Protein AF-A0A6C0JJM7-F1 (afdb_monomer_lite)

Secondary structure (DSSP, 8-state):
------PPP-----S----HHHHHHHHHHS-TTT-GGGGGSPPSS-HHHHHHHHHTS-HHHHHHHHHHHHTSHHHHHHHHHHHH-HHHHHHHHT--HHHHHTSTTHHHHHHTTTT-

pLDDT: mean 74.39, std 15.93, range [34.59, 92.75]

Organism: NCBI:txid1070528

Sequence (116 aa):
MSIVTNSLPSRGLPSRGLPSRALSLISEYSKPLTHPEWRYSKPIISTFHLYLSVWRRDKTLQQIILINIFSTDWFQMYLYVKHNGLEKYCQVFDKDYYDTYEIDGVYDAMIRYEDY

Foldseek 3Di:
DDDPDPDPPCPDDPPPDDPPVVVVVCVVVVCPDPDPCPVVPDPPDDLQRVQVVPVPDDPVSNVVSCVVCVPPPVNVLLVCCLAPNLVVVCVVVVHDSVVVVPDPCSVVSNVNSVVD

Structure (mmCIF, N/CA/C/O backbone):
data_AF-A0A6C0JJM7-F1
#
_entry.id   AF-A0A6C0JJM7-F1
#
loop_
_atom_site.group_PDB
_atom_site.id
_atom_site.type_symbol
_atom_site.label_atom_id
_atom_site.label_alt_id
_atom_site.label_comp_id
_atom_site.label_asym_id
_atom_site.label_entity_id
_atom_site.label_seq_id
_atom_site.pdbx_PDB_ins_code
_atom_site.Cartn_x
_atom_site.Cartn_y
_atom_site.Cartn_z
_atom_site.occupancy
_atom_site.B_iso_or_equiv
_atom_site.auth_seq_id
_atom_site.auth_comp_id
_atom_site.auth_asym_id
_atom_site.auth_atom_id
_atom_site.pdbx_PDB_model_num
ATOM 1 N N . MET A 1 1 ? -10.681 -27.430 40.231 1.00 37.91 1 MET A N 1
ATOM 2 C CA . MET A 1 1 ? -10.018 -26.650 39.165 1.00 37.91 1 MET A CA 1
ATOM 3 C C . MET A 1 1 ? -11.094 -25.855 38.451 1.00 37.91 1 MET A C 1
ATOM 5 O O . MET A 1 1 ? -11.957 -26.455 37.827 1.00 37.91 1 MET A O 1
ATOM 9 N N . SER A 1 2 ? -11.122 -24.542 38.659 1.00 34.59 2 SER A N 1
ATOM 10 C CA . SER A 1 2 ? -12.222 -23.663 38.249 1.00 34.59 2 SER A CA 1
ATOM 11 C C . SER A 1 2 ? -11.901 -23.043 36.891 1.00 34.59 2 SER A C 1
ATOM 13 O O . SER A 1 2 ? -10.884 -22.367 36.756 1.00 34.59 2 SER A O 1
ATOM 15 N N . ILE A 1 3 ? -12.742 -23.283 35.885 1.00 42.56 3 ILE A N 1
ATOM 16 C CA . ILE A 1 3 ? -12.617 -22.657 34.565 1.00 42.56 3 ILE A CA 1
ATOM 17 C C . ILE A 1 3 ? -13.081 -21.205 34.702 1.00 42.56 3 ILE A C 1
ATOM 19 O O . ILE A 1 3 ? -14.251 -20.946 34.974 1.00 42.56 3 ILE A O 1
ATOM 23 N N . VAL A 1 4 ? -12.158 -20.257 34.539 1.00 43.09 4 VAL A N 1
ATOM 24 C CA . VAL A 1 4 ? -12.484 -18.830 34.460 1.00 43.09 4 VAL A CA 1
ATOM 25 C C . VAL A 1 4 ? -13.110 -18.577 33.092 1.00 43.09 4 VAL A C 1
ATOM 27 O O . VAL A 1 4 ? -12.423 -18.506 32.075 1.00 43.09 4 VAL A O 1
ATOM 30 N N . THR A 1 5 ? -14.435 -18.472 33.052 1.00 47.59 5 THR A N 1
ATOM 31 C CA . THR A 1 5 ? -15.153 -17.956 31.889 1.00 47.59 5 THR A CA 1
ATOM 32 C C . THR A 1 5 ? -14.929 -16.448 31.827 1.00 47.59 5 THR A C 1
ATOM 34 O O . THR A 1 5 ? -15.533 -15.698 32.593 1.00 47.59 5 THR A O 1
ATOM 37 N N . ASN A 1 6 ? -14.063 -15.990 30.922 1.00 44.94 6 ASN A N 1
ATOM 38 C CA . ASN A 1 6 ? -13.950 -14.576 30.560 1.00 44.94 6 ASN A CA 1
ATOM 39 C C . ASN A 1 6 ? -15.211 -14.137 29.794 1.00 44.94 6 ASN A C 1
ATOM 41 O O . ASN A 1 6 ? -15.187 -13.939 28.582 1.00 44.94 6 ASN A O 1
ATOM 45 N N . SER A 1 7 ? -16.340 -14.010 30.490 1.00 50.28 7 SER A N 1
ATOM 46 C CA . SER A 1 7 ? -17.487 -13.265 29.981 1.00 50.28 7 SER A CA 1
ATOM 47 C C . SER A 1 7 ? -17.187 -11.777 30.141 1.00 50.28 7 SER A C 1
ATOM 49 O O . SER A 1 7 ? -17.026 -11.292 31.263 1.00 50.28 7 SER A O 1
ATOM 51 N N . LEU A 1 8 ? -17.095 -11.063 29.019 1.00 47.91 8 LEU A N 1
ATOM 52 C CA . LEU A 1 8 ? -16.972 -9.606 28.991 1.00 47.91 8 LEU A CA 1
ATOM 53 C C . LEU A 1 8 ? -18.078 -8.977 29.861 1.00 47.91 8 LEU A C 1
ATOM 55 O O . LEU A 1 8 ? -19.248 -9.323 29.683 1.00 47.91 8 LEU A O 1
ATOM 59 N N . PRO A 1 9 ? -17.750 -8.065 30.795 1.00 42.44 9 PRO A N 1
ATOM 60 C CA . PRO A 1 9 ? -18.764 -7.408 31.604 1.00 42.44 9 PRO A CA 1
ATOM 61 C C . PRO A 1 9 ? -19.668 -6.566 30.697 1.00 42.44 9 PRO A C 1
ATOM 63 O O . PRO A 1 9 ? -19.209 -5.635 30.035 1.00 42.44 9 PRO A O 1
ATOM 66 N N . SER A 1 10 ? -20.965 -6.883 30.696 1.00 48.62 10 SER A N 1
ATOM 67 C CA . SER A 1 10 ? -22.037 -6.176 29.988 1.00 48.62 10 SER A CA 1
ATOM 68 C C . SER A 1 10 ? -22.350 -4.822 30.637 1.00 48.62 10 SER A C 1
ATOM 70 O O . SER A 1 10 ? -23.481 -4.520 31.020 1.00 48.62 10 SER A O 1
ATOM 72 N N . ARG A 1 11 ? -21.340 -3.962 30.783 1.00 45.25 11 ARG A N 1
ATOM 73 C CA . ARG A 1 11 ? -21.582 -2.558 31.118 1.00 45.25 11 ARG A CA 1
ATOM 74 C C . ARG A 1 11 ? -22.125 -1.874 29.870 1.00 45.25 11 ARG A C 1
ATOM 76 O O . ARG A 1 11 ? -21.407 -1.673 28.896 1.00 45.25 11 ARG A O 1
ATOM 83 N N . GLY A 1 12 ? -23.430 -1.616 29.919 1.00 46.47 12 GLY A N 1
ATOM 84 C CA . GLY A 1 12 ? -24.245 -1.075 28.843 1.00 46.47 12 GLY A CA 1
ATOM 85 C C . GLY A 1 12 ? -23.594 0.099 28.125 1.00 46.47 12 GLY A C 1
ATOM 86 O O . GLY A 1 12 ? -23.187 1.086 28.737 1.00 46.47 12 GLY A O 1
ATOM 87 N N . LEU A 1 13 ? -23.537 -0.023 26.800 1.00 47.84 13 LEU A N 1
ATOM 88 C CA . LEU A 1 13 ? -23.278 1.097 25.911 1.00 47.84 13 LEU A CA 1
ATOM 89 C C . LEU A 1 13 ? -24.409 2.120 26.118 1.00 47.84 13 LEU A C 1
ATOM 91 O O . LEU A 1 13 ? -25.577 1.757 25.947 1.00 47.84 13 LEU A O 1
ATOM 95 N N . PRO A 1 14 ? -24.114 3.378 26.493 1.00 47.12 14 PRO A N 1
ATOM 96 C CA . PRO A 1 14 ? -25.134 4.410 26.541 1.00 47.12 14 PRO A CA 1
ATOM 97 C C . PRO A 1 14 ? -25.719 4.570 25.137 1.00 47.12 14 PRO A C 1
ATOM 99 O O . PRO A 1 14 ? -24.992 4.648 24.146 1.00 47.12 14 PRO A O 1
ATOM 102 N N . SER A 1 15 ? -27.047 4.583 25.063 1.00 57.06 15 SER A N 1
ATOM 103 C CA . SER A 1 15 ? -27.838 4.680 23.842 1.00 57.06 15 SER A CA 1
ATOM 104 C C . SER A 1 15 ? -27.538 5.969 23.067 1.00 57.06 15 SER A C 1
ATOM 106 O O . SER A 1 15 ? -28.230 6.979 23.181 1.00 57.06 15 SER A O 1
ATOM 108 N N . ARG A 1 16 ? -26.512 5.932 22.227 1.00 55.97 16 ARG A N 1
ATOM 109 C CA . ARG A 1 16 ? -26.466 6.683 20.976 1.00 55.97 16 ARG A CA 1
ATOM 110 C C . ARG A 1 16 ? -26.358 5.625 19.902 1.00 55.97 16 ARG A C 1
ATOM 112 O O . ARG A 1 16 ? -25.273 5.108 19.658 1.00 55.97 16 ARG A O 1
ATOM 119 N N . GLY A 1 17 ? -27.520 5.216 19.388 1.00 66.31 17 GLY A N 1
ATOM 120 C CA . GLY A 1 17 ? -27.627 4.171 18.379 1.00 66.31 17 GLY A CA 1
ATOM 121 C C . GLY A 1 17 ? -26.611 4.440 17.282 1.00 66.31 17 GLY A C 1
ATOM 122 O O . GLY A 1 17 ? -26.645 5.490 16.640 1.00 66.31 17 GLY A O 1
ATOM 123 N N . LEU A 1 18 ? -25.654 3.526 17.143 1.00 68.31 18 LEU A N 1
ATOM 124 C CA . LEU A 1 18 ? -24.697 3.570 16.055 1.00 68.31 18 LEU A CA 1
ATOM 125 C C . LEU A 1 18 ? -25.490 3.666 14.744 1.00 68.31 18 LEU A C 1
ATOM 127 O O . LEU A 1 18 ? -26.533 3.011 14.629 1.00 68.31 18 LEU A O 1
ATOM 131 N N . PRO A 1 19 ? -25.033 4.463 13.763 1.00 77.19 19 PRO A N 1
ATOM 132 C CA . PRO A 1 19 ? -25.657 4.494 12.450 1.00 77.19 19 PRO A CA 1
ATOM 133 C C . PRO A 1 19 ? -25.883 3.066 11.953 1.00 77.19 19 PRO A C 1
ATOM 135 O O . PRO A 1 19 ? -25.032 2.202 12.168 1.00 77.19 19 PRO A O 1
ATOM 138 N N . SER A 1 20 ? -27.004 2.803 11.283 1.00 74.88 20 SER A N 1
ATOM 139 C CA . SER A 1 20 ? -27.355 1.461 10.789 1.00 74.88 20 SER A CA 1
ATOM 140 C C . SER A 1 20 ? -26.202 0.794 10.031 1.00 74.88 20 SER A C 1
ATOM 142 O O . SER A 1 20 ? -25.940 -0.394 10.202 1.00 74.88 20 SER A O 1
ATOM 144 N N . ARG A 1 21 ? -25.432 1.590 9.281 1.00 72.06 21 ARG A N 1
ATOM 145 C CA . ARG A 1 21 ? -24.207 1.162 8.598 1.00 72.06 21 ARG A CA 1
ATOM 146 C C . ARG A 1 21 ? -23.116 0.665 9.553 1.00 72.06 21 ARG A C 1
ATOM 148 O O . ARG A 1 21 ? -22.492 -0.350 9.276 1.00 72.06 21 ARG A O 1
ATOM 155 N N . ALA A 1 22 ? -22.897 1.343 10.676 1.00 73.56 22 ALA A N 1
ATOM 156 C CA . ALA A 1 22 ? -21.936 0.919 11.691 1.00 73.56 22 ALA A CA 1
ATOM 157 C C . ALA A 1 22 ? -22.395 -0.363 12.403 1.00 73.56 22 ALA A C 1
ATOM 159 O O . ALA A 1 22 ? -21.577 -1.250 12.623 1.00 73.56 22 ALA A O 1
ATOM 160 N N . LEU A 1 23 ? -23.694 -0.509 12.691 1.00 76.56 23 LEU A N 1
ATOM 161 C CA . LEU A 1 23 ? -24.249 -1.760 13.228 1.00 76.56 23 LEU A CA 1
ATOM 162 C C . LEU A 1 23 ? -24.107 -2.927 12.241 1.00 76.56 23 LEU A C 1
ATOM 164 O O . LEU A 1 23 ? -23.752 -4.026 12.656 1.00 76.56 23 LEU A O 1
ATOM 168 N N . SER A 1 24 ? -24.329 -2.681 10.946 1.00 72.75 24 SER A N 1
ATOM 169 C CA . SER A 1 24 ? -24.144 -3.677 9.883 1.00 72.75 24 SER A CA 1
ATOM 170 C C . SER A 1 24 ? -22.693 -4.136 9.792 1.00 72.75 24 SER A C 1
ATOM 172 O O . SER A 1 24 ? -22.438 -5.334 9.812 1.00 72.75 24 SER A O 1
ATOM 174 N N . LEU A 1 25 ? -21.744 -3.193 9.776 1.00 72.25 25 LEU A N 1
ATOM 175 C CA . LEU A 1 25 ? -20.314 -3.504 9.759 1.00 72.25 25 LEU A CA 1
ATOM 176 C C . LEU A 1 25 ? -19.898 -4.271 11.018 1.00 72.25 25 LEU A C 1
ATOM 178 O O . LEU A 1 25 ? -19.211 -5.279 10.932 1.00 72.25 25 LEU A O 1
ATOM 182 N N . ILE A 1 26 ? -20.356 -3.859 12.202 1.00 71.69 26 ILE A N 1
ATOM 183 C CA . ILE A 1 26 ? -20.068 -4.610 13.429 1.00 71.69 26 ILE A CA 1
ATOM 184 C C . ILE A 1 26 ? -20.634 -6.028 13.320 1.00 71.69 26 ILE A C 1
ATOM 186 O O . ILE A 1 26 ? -19.914 -6.980 13.583 1.00 71.69 26 ILE A O 1
ATOM 190 N N . SER A 1 27 ? -21.885 -6.198 12.895 1.00 71.81 27 SER A N 1
ATOM 191 C CA . SER A 1 27 ? -22.517 -7.511 12.694 1.00 71.81 27 SER A CA 1
ATOM 192 C C . SER A 1 27 ? -21.742 -8.408 11.718 1.00 71.81 27 SER A C 1
ATOM 194 O O . SER A 1 27 ? -21.572 -9.599 11.980 1.00 71.81 27 SER A O 1
ATOM 196 N N . GLU A 1 28 ? -21.288 -7.840 10.603 1.00 69.38 28 GLU A N 1
ATOM 197 C CA . GLU A 1 28 ? -20.575 -8.539 9.532 1.00 69.38 28 GLU A CA 1
ATOM 198 C C . GLU A 1 28 ? -19.174 -8.982 9.976 1.00 69.38 28 GLU A C 1
ATOM 200 O O . GLU A 1 28 ? -18.798 -10.134 9.775 1.00 69.38 28 GLU A O 1
ATOM 205 N N . TYR A 1 29 ? -18.439 -8.110 10.672 1.00 64.12 29 TYR A N 1
ATOM 206 C CA . TYR A 1 29 ? -17.039 -8.345 11.041 1.00 64.12 29 TYR A CA 1
ATOM 207 C C . TYR A 1 29 ? -16.843 -8.917 12.460 1.00 64.12 29 TYR A C 1
ATOM 209 O O . TYR A 1 29 ? -15.759 -9.398 12.783 1.00 64.12 29 TYR A O 1
ATOM 217 N N . SER A 1 30 ? -17.872 -8.926 13.319 1.00 68.69 30 SER A N 1
ATOM 218 C CA . SER A 1 30 ? -17.812 -9.507 14.681 1.00 68.69 30 SER A CA 1
ATOM 219 C C . SER A 1 30 ? -18.057 -11.016 14.741 1.00 68.69 30 SER A C 1
ATOM 221 O O . SER A 1 30 ? -18.109 -11.581 15.834 1.00 68.69 30 SER A O 1
ATOM 223 N N . LYS A 1 31 ? -18.194 -11.689 13.593 1.00 66.12 31 LYS A N 1
ATOM 224 C CA . LYS A 1 31 ? -18.337 -13.150 13.492 1.00 66.12 31 LYS A CA 1
ATOM 225 C C . LYS A 1 31 ? -17.095 -13.746 12.819 1.00 66.12 31 LYS A C 1
ATOM 227 O O . LYS A 1 31 ? -17.184 -14.178 11.672 1.00 66.12 31 LYS A O 1
ATOM 232 N N . PRO A 1 32 ? -15.933 -13.829 13.495 1.00 54.69 32 PRO A N 1
ATOM 233 C CA . PRO A 1 32 ? -14.653 -14.100 12.838 1.00 54.69 32 PRO A CA 1
ATOM 234 C C . PRO A 1 32 ? -14.473 -15.575 12.432 1.00 54.69 32 PRO A C 1
ATOM 236 O O . PRO A 1 32 ? -13.385 -15.977 12.041 1.00 54.69 32 PRO A O 1
ATOM 239 N N . LEU A 1 33 ? -15.501 -16.418 12.585 1.00 52.81 33 LEU A N 1
ATOM 240 C CA . LEU A 1 33 ? -15.363 -17.878 12.530 1.00 52.81 33 LEU A CA 1
ATOM 241 C C . LEU A 1 33 ? -16.496 -18.617 11.804 1.00 52.81 33 LEU A C 1
ATOM 243 O O . LEU A 1 33 ? -16.323 -19.790 11.492 1.00 52.81 33 LEU A O 1
ATOM 247 N N . THR A 1 34 ? -17.640 -17.983 11.523 1.00 56.41 34 THR A N 1
ATOM 248 C CA . THR A 1 34 ? -18.814 -18.680 10.951 1.00 56.41 34 THR A CA 1
ATOM 249 C C . THR A 1 34 ? -19.144 -18.298 9.516 1.00 56.41 34 THR A C 1
ATOM 251 O O . THR A 1 34 ? -20.009 -18.928 8.915 1.00 56.41 34 THR A O 1
ATOM 254 N N . HIS A 1 35 ? -18.455 -17.313 8.941 1.00 58.12 35 HIS A N 1
ATOM 255 C CA . HIS A 1 35 ? -18.641 -16.944 7.544 1.00 58.12 35 HIS A CA 1
ATOM 256 C C . HIS A 1 35 ? -17.398 -17.369 6.761 1.00 58.12 35 HIS A C 1
ATOM 258 O O . HIS A 1 35 ? -16.419 -16.648 6.845 1.00 58.12 35 HIS A O 1
ATOM 264 N N . PRO A 1 36 ? -17.371 -18.510 6.045 1.00 61.25 36 PRO A N 1
ATOM 265 C CA . PRO A 1 36 ? -16.166 -19.015 5.365 1.00 61.25 36 PRO A CA 1
ATOM 266 C C . PRO A 1 36 ? -15.494 -17.978 4.449 1.00 61.25 36 PRO A C 1
ATOM 268 O O . PRO A 1 36 ? -14.271 -17.954 4.332 1.00 61.25 36 PRO A O 1
ATOM 271 N N . GLU A 1 37 ? -16.287 -17.044 3.923 1.00 64.38 37 GLU A N 1
ATOM 272 C CA . GLU A 1 37 ? -15.845 -15.969 3.038 1.00 64.38 37 GLU A CA 1
ATOM 273 C C . GLU A 1 37 ? -15.188 -14.764 3.733 1.00 64.38 37 GLU A C 1
ATOM 275 O O . GLU A 1 37 ? -14.720 -13.851 3.061 1.00 64.38 37 GLU A O 1
ATOM 280 N N . TRP A 1 38 ? -15.117 -14.724 5.069 1.00 60.47 38 TRP A N 1
ATOM 281 C CA . TRP A 1 38 ? -14.514 -13.596 5.800 1.00 60.47 38 TRP A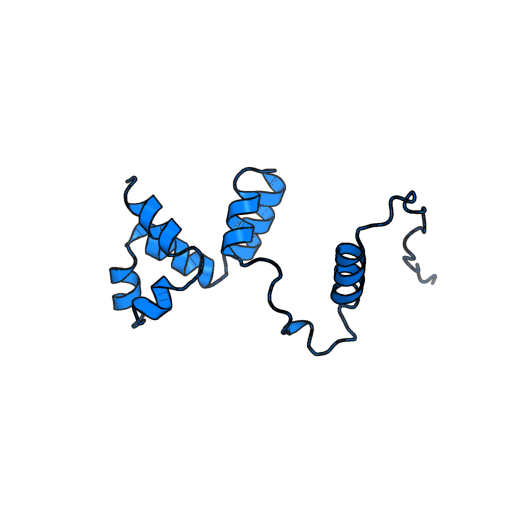 CA 1
ATOM 282 C C . TRP A 1 38 ? -13.043 -13.360 5.439 1.00 60.47 38 TRP A C 1
ATOM 284 O O . TRP A 1 38 ? -12.560 -12.235 5.484 1.00 60.47 38 TRP A O 1
ATOM 294 N N . ARG A 1 39 ? -12.330 -14.413 5.025 1.00 56.41 39 ARG A N 1
ATOM 295 C CA . ARG A 1 39 ? -10.956 -14.307 4.516 1.00 56.41 39 ARG A CA 1
ATOM 296 C C . ARG A 1 39 ? -10.876 -13.641 3.139 1.00 56.41 39 ARG A C 1
ATOM 298 O O . ARG A 1 39 ? -9.807 -13.172 2.771 1.00 56.41 39 ARG A O 1
ATOM 305 N N . TYR A 1 40 ? -11.988 -13.593 2.408 1.00 60.72 40 TYR A N 1
ATOM 306 C CA . TYR A 1 40 ? -12.125 -12.950 1.100 1.00 60.72 40 TYR A CA 1
ATOM 307 C C . TYR A 1 40 ? -12.869 -11.611 1.177 1.00 60.72 40 TYR A C 1
ATOM 309 O O . TYR A 1 40 ? -13.079 -10.971 0.144 1.00 60.72 40 TYR A O 1
ATOM 317 N N . SER A 1 41 ? -13.269 -11.153 2.374 1.00 62.16 41 SER A N 1
ATOM 318 C CA . SER A 1 41 ? -13.858 -9.822 2.517 1.00 62.16 41 SER A CA 1
ATOM 319 C C . SER A 1 41 ? -12.836 -8.790 2.051 1.00 62.16 41 SER A C 1
ATOM 321 O O . SER A 1 41 ? -11.715 -8.750 2.568 1.00 62.16 41 SER A O 1
ATOM 323 N N . LYS A 1 42 ? -13.212 -7.973 1.062 1.00 60.88 42 LYS A N 1
ATOM 324 C CA . LYS A 1 42 ? -12.352 -6.897 0.568 1.00 60.88 42 LYS A CA 1
ATOM 325 C C . LYS A 1 42 ? -11.960 -6.019 1.758 1.00 60.88 42 LYS A C 1
ATOM 327 O O . LYS A 1 42 ? -12.849 -5.645 2.528 1.00 60.88 42 LYS A O 1
ATOM 332 N N . PRO A 1 43 ? -10.671 -5.695 1.937 1.00 64.44 43 PRO A N 1
ATOM 333 C CA . PRO A 1 43 ? -10.269 -4.833 3.032 1.00 64.44 43 PRO A CA 1
ATOM 334 C C . PRO A 1 43 ? -11.052 -3.518 2.929 1.00 64.44 43 PRO A C 1
ATOM 336 O O . PRO A 1 43 ? -11.092 -2.892 1.871 1.00 64.44 43 PRO A O 1
ATOM 339 N N . ILE A 1 44 ? -11.715 -3.122 4.024 1.00 69.31 44 ILE A N 1
ATOM 340 C CA . ILE A 1 44 ? -12.554 -1.905 4.093 1.00 69.31 44 ILE A CA 1
ATOM 341 C C . ILE A 1 44 ? -11.739 -0.661 3.695 1.00 69.31 44 ILE A C 1
ATOM 343 O O . ILE A 1 44 ? -12.282 0.333 3.219 1.00 69.31 44 ILE A O 1
ATOM 347 N N . ILE A 1 45 ? -10.425 -0.734 3.902 1.00 78.00 45 ILE A N 1
ATOM 348 C CA . ILE A 1 45 ? -9.433 0.281 3.590 1.00 78.00 45 ILE A CA 1
ATOM 349 C C . ILE A 1 45 ? -8.196 -0.414 3.010 1.00 78.00 45 ILE A C 1
ATOM 351 O O . ILE A 1 45 ? -7.764 -1.433 3.547 1.00 78.00 45 ILE A O 1
ATOM 355 N N . SER A 1 46 ? -7.619 0.108 1.926 1.00 83.38 46 SER A N 1
ATOM 356 C CA . SER A 1 46 ? -6.382 -0.458 1.379 1.00 83.38 46 SER A CA 1
ATOM 357 C C . SER A 1 46 ? -5.186 -0.170 2.291 1.00 83.38 46 SER A C 1
ATOM 359 O O . SER A 1 46 ? -5.212 0.755 3.111 1.00 83.38 46 SER A O 1
ATOM 361 N N . THR A 1 47 ? -4.117 -0.959 2.155 1.00 85.00 47 THR A N 1
ATOM 362 C CA . THR A 1 47 ? -2.891 -0.820 2.962 1.00 85.00 47 THR A CA 1
ATOM 363 C C . THR A 1 47 ? -2.308 0.593 2.872 1.00 85.00 47 THR A C 1
ATOM 365 O O . THR A 1 47 ? -1.871 1.151 3.879 1.00 85.00 47 THR A O 1
ATOM 368 N N . PHE A 1 48 ? -2.393 1.216 1.693 1.00 86.56 48 PHE A N 1
ATOM 369 C CA . PHE A 1 48 ? -1.987 2.599 1.466 1.00 86.56 48 PHE A CA 1
ATOM 370 C C . PHE A 1 48 ? -2.805 3.609 2.281 1.00 86.56 48 PHE A C 1
ATOM 372 O O . PHE A 1 48 ? -2.252 4.433 3.011 1.00 86.56 48 PHE A O 1
ATOM 379 N N . HIS A 1 49 ? -4.134 3.526 2.204 1.00 84.69 49 HIS A N 1
ATOM 380 C CA . HIS A 1 49 ? -5.020 4.414 2.952 1.00 84.69 49 HIS A CA 1
ATOM 381 C C . HIS A 1 49 ? -4.870 4.222 4.469 1.00 84.69 49 HIS A C 1
ATOM 383 O O . HIS A 1 49 ? -4.920 5.198 5.225 1.00 84.69 49 HIS A O 1
ATOM 389 N N . LEU A 1 50 ? -4.616 2.989 4.924 1.00 84.69 50 LEU A N 1
ATOM 390 C CA . LEU A 1 50 ? -4.271 2.710 6.316 1.00 84.69 50 LEU A CA 1
ATOM 391 C C . LEU A 1 50 ? -2.974 3.433 6.709 1.00 84.69 50 LEU A C 1
ATOM 393 O O . LEU A 1 50 ? -2.974 4.172 7.695 1.00 84.69 50 LEU A O 1
ATOM 397 N N . TYR A 1 51 ? -1.910 3.296 5.914 1.00 84.19 51 TYR A N 1
ATOM 398 C CA . TYR A 1 51 ? -0.638 3.994 6.120 1.00 84.19 51 TYR A CA 1
ATOM 399 C C . TYR A 1 51 ? -0.819 5.522 6.205 1.00 84.19 51 TYR A C 1
ATOM 401 O O . TYR A 1 51 ? -0.366 6.145 7.172 1.00 84.19 51 TYR A O 1
ATOM 409 N N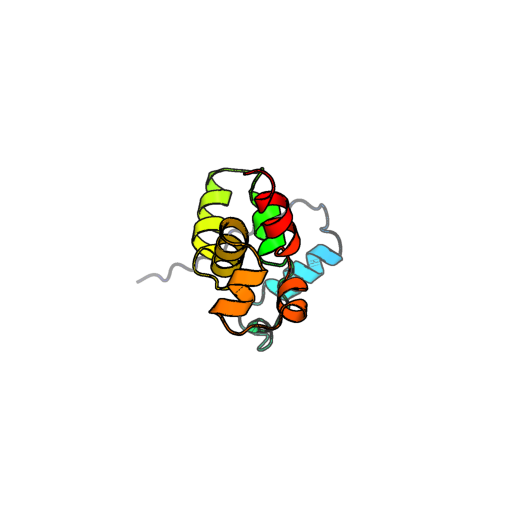 . LEU A 1 52 ? -1.553 6.127 5.265 1.00 84.62 52 LEU A N 1
ATOM 410 C CA . LEU A 1 52 ? -1.834 7.567 5.265 1.00 84.62 52 LEU A CA 1
ATOM 411 C C . LEU A 1 52 ? -2.614 8.019 6.503 1.00 84.62 52 LEU A C 1
ATOM 413 O O . LEU A 1 52 ? -2.295 9.055 7.093 1.00 84.62 52 LEU A O 1
ATOM 417 N N . SER A 1 53 ? -3.625 7.248 6.915 1.00 82.69 53 SER A N 1
ATOM 418 C CA . SER A 1 53 ? -4.489 7.605 8.047 1.00 82.69 53 SER A CA 1
ATOM 419 C C . SER A 1 53 ? -3.732 7.692 9.376 1.00 82.69 53 SER A C 1
ATOM 421 O O . SER A 1 53 ? -4.148 8.415 10.286 1.00 82.69 53 SER A O 1
ATOM 423 N N . VAL A 1 54 ? -2.604 6.989 9.474 1.00 82.06 54 VAL A N 1
ATOM 424 C CA . VAL A 1 54 ? -1.824 6.842 10.703 1.00 82.06 54 VAL A CA 1
ATOM 425 C C . VAL A 1 54 ? -0.593 7.745 10.706 1.00 82.06 54 VAL A C 1
ATOM 427 O O . VAL A 1 54 ? -0.159 8.171 11.773 1.00 82.06 54 VAL A O 1
ATOM 430 N N . TRP A 1 55 ? -0.080 8.127 9.532 1.00 73.75 55 TRP A N 1
ATOM 431 C CA . TRP A 1 55 ? 1.113 8.970 9.382 1.00 73.75 55 TRP A CA 1
ATOM 432 C C . TRP A 1 55 ? 1.063 10.295 10.167 1.00 73.75 55 TRP A C 1
ATOM 434 O O . TRP A 1 55 ? 2.099 10.815 10.569 1.00 73.75 55 TRP A O 1
ATOM 444 N N . ARG A 1 56 ? -0.135 10.852 10.398 1.00 70.62 56 ARG A N 1
ATOM 445 C CA . ARG A 1 56 ? -0.343 12.121 11.129 1.00 70.62 56 ARG A CA 1
ATOM 446 C C . ARG A 1 56 ? -0.957 11.950 12.527 1.00 70.62 56 ARG A C 1
ATOM 448 O O . ARG A 1 56 ? -1.427 12.931 13.100 1.00 70.62 56 ARG A O 1
ATOM 455 N N . ARG A 1 57 ? -1.030 10.725 13.053 1.00 72.44 57 ARG A N 1
ATOM 456 C CA . ARG A 1 57 ? -1.716 10.404 14.318 1.00 72.44 57 ARG A CA 1
ATOM 457 C C . ARG A 1 57 ? -0.741 9.866 15.372 1.00 72.44 57 ARG A C 1
ATOM 459 O O . ARG A 1 57 ? 0.466 10.034 15.261 1.00 72.44 57 ARG A O 1
ATOM 466 N N . ASP A 1 58 ? -1.304 9.289 16.430 1.00 81.75 58 ASP A N 1
ATOM 467 C CA . ASP A 1 58 ? -0.616 8.667 17.560 1.00 81.75 58 ASP A CA 1
ATOM 468 C C . ASP A 1 58 ? 0.611 7.835 17.133 1.00 81.75 58 ASP A C 1
ATOM 470 O O . ASP A 1 58 ? 0.508 6.910 16.320 1.00 81.75 58 ASP A O 1
ATOM 474 N N . LYS A 1 59 ? 1.770 8.158 17.722 1.00 82.94 59 LYS A N 1
ATOM 475 C CA . LYS A 1 59 ? 3.061 7.519 17.433 1.00 82.94 59 LYS A CA 1
ATOM 476 C C . LYS A 1 59 ? 3.055 6.024 17.748 1.00 82.94 59 LYS A C 1
ATOM 478 O O . LYS A 1 59 ? 3.703 5.254 17.042 1.00 82.94 59 LYS A O 1
ATOM 483 N N . THR A 1 60 ? 2.332 5.600 18.783 1.00 86.38 60 THR A N 1
ATOM 484 C CA . THR A 1 60 ? 2.257 4.185 19.166 1.00 86.38 60 THR A CA 1
ATOM 485 C C . THR A 1 60 ? 1.470 3.396 18.128 1.00 86.38 60 THR A C 1
ATOM 487 O O . THR A 1 60 ? 1.914 2.343 17.673 1.00 86.38 60 THR A O 1
ATOM 490 N N . LEU A 1 61 ? 0.336 3.942 17.683 1.00 81.31 61 LEU A N 1
ATOM 491 C CA . LEU A 1 61 ? -0.473 3.329 16.632 1.00 81.31 61 LEU A CA 1
ATOM 492 C C . LEU A 1 61 ? 0.291 3.273 15.302 1.00 81.31 61 LEU A C 1
ATOM 494 O O . LEU A 1 61 ? 0.235 2.267 14.595 1.00 81.31 61 LEU A O 1
ATOM 498 N N . GLN A 1 62 ? 1.055 4.323 14.999 1.00 84.69 62 GLN A N 1
ATOM 499 C CA . GLN A 1 62 ? 1.948 4.367 13.847 1.00 84.69 62 GLN A CA 1
ATOM 500 C C . GLN A 1 62 ? 2.984 3.257 13.865 1.00 84.69 62 GLN A C 1
ATOM 502 O O . GLN A 1 62 ? 3.122 2.560 12.865 1.00 84.69 62 GLN A O 1
ATOM 507 N N . GLN A 1 63 ? 3.674 3.052 14.983 1.00 85.19 63 GLN A N 1
ATOM 508 C CA . GLN A 1 63 ? 4.663 1.982 15.093 1.00 85.19 63 GLN A CA 1
ATOM 509 C C . GLN A 1 63 ? 4.037 0.604 14.892 1.00 85.19 63 GLN A C 1
ATOM 511 O O . GLN A 1 63 ? 4.556 -0.186 14.108 1.00 85.19 63 GLN A O 1
ATOM 516 N N . ILE A 1 64 ? 2.904 0.330 15.544 1.00 86.06 64 ILE A N 1
ATOM 517 C CA . ILE A 1 64 ? 2.217 -0.962 15.420 1.00 86.06 64 ILE A CA 1
ATOM 518 C C . ILE A 1 64 ? 1.829 -1.216 13.964 1.00 86.06 64 ILE A C 1
ATOM 520 O O . ILE A 1 64 ? 2.095 -2.291 13.430 1.00 86.06 64 ILE A O 1
ATOM 524 N N . ILE A 1 65 ? 1.216 -0.236 13.304 1.00 86.44 65 ILE A N 1
ATOM 525 C CA . ILE A 1 65 ? 0.758 -0.407 11.926 1.00 86.44 65 ILE A CA 1
ATOM 526 C C . ILE A 1 65 ? 1.943 -0.534 10.976 1.00 86.44 65 ILE A C 1
ATOM 528 O O . ILE A 1 65 ? 1.934 -1.440 10.150 1.00 86.44 65 ILE A O 1
ATOM 532 N N . LEU A 1 66 ? 2.984 0.289 11.135 1.00 85.44 66 LEU A N 1
ATOM 533 C CA . LEU A 1 66 ? 4.204 0.184 10.337 1.00 85.44 66 LEU A CA 1
ATOM 534 C C . LEU A 1 66 ? 4.844 -1.197 10.462 1.00 85.44 66 LEU A C 1
ATOM 536 O O . LEU A 1 66 ? 5.156 -1.784 9.437 1.00 85.44 66 LEU A O 1
ATOM 540 N N . ILE A 1 67 ? 4.976 -1.748 11.672 1.00 87.12 67 ILE A N 1
ATOM 541 C CA . ILE A 1 67 ? 5.530 -3.097 11.883 1.00 87.12 67 ILE A CA 1
ATOM 542 C C . ILE A 1 67 ? 4.705 -4.154 11.141 1.00 87.12 67 ILE A C 1
ATOM 544 O O . ILE A 1 67 ? 5.275 -5.047 10.519 1.00 87.12 67 ILE A O 1
ATOM 548 N N . ASN A 1 68 ? 3.376 -4.040 11.172 1.00 86.00 68 ASN A N 1
ATOM 549 C CA . ASN A 1 68 ? 2.493 -5.003 10.515 1.00 86.00 68 ASN A CA 1
ATOM 550 C C . ASN A 1 68 ? 2.513 -4.892 8.986 1.00 86.00 68 ASN A C 1
ATOM 552 O O . ASN A 1 68 ? 2.402 -5.909 8.309 1.00 86.00 68 ASN A O 1
ATOM 556 N N . ILE A 1 69 ? 2.647 -3.684 8.430 1.00 88.94 69 ILE A N 1
ATOM 557 C CA . ILE A 1 69 ? 2.702 -3.505 6.972 1.00 88.94 69 ILE A CA 1
ATOM 558 C C . ILE A 1 69 ? 4.120 -3.662 6.414 1.00 88.94 69 ILE A C 1
ATOM 560 O O . ILE A 1 69 ? 4.265 -3.880 5.216 1.00 88.94 69 ILE A O 1
ATOM 564 N N . PHE A 1 70 ? 5.161 -3.578 7.249 1.00 86.50 70 PHE A N 1
ATOM 565 C CA . PHE A 1 70 ? 6.559 -3.589 6.809 1.00 86.50 70 PHE A CA 1
ATOM 566 C C . PHE A 1 70 ? 6.917 -4.838 5.999 1.00 86.50 70 PHE A C 1
ATOM 568 O O . PHE A 1 70 ? 7.649 -4.750 5.017 1.00 86.50 70 PHE A O 1
ATOM 575 N N . SER A 1 71 ? 6.385 -5.997 6.387 1.00 84.38 71 SER A N 1
ATOM 576 C CA . SER A 1 71 ? 6.618 -7.276 5.709 1.00 84.38 71 SER A CA 1
ATOM 577 C C . SER A 1 71 ? 5.708 -7.520 4.503 1.00 84.38 71 SER A C 1
ATOM 579 O O . SER A 1 71 ? 5.798 -8.580 3.892 1.00 84.38 71 SER A O 1
ATOM 581 N N . THR A 1 72 ? 4.818 -6.584 4.161 1.00 88.38 72 THR A N 1
ATOM 582 C CA . THR A 1 72 ? 3.924 -6.744 3.008 1.00 88.38 72 THR A CA 1
ATOM 583 C C . THR A 1 72 ? 4.641 -6.403 1.708 1.00 88.38 72 THR A C 1
ATOM 585 O O . THR A 1 72 ? 5.380 -5.416 1.640 1.00 88.38 72 THR A O 1
ATOM 588 N N . ASP A 1 73 ? 4.356 -7.168 0.652 1.00 89.25 73 ASP A N 1
ATOM 589 C CA . ASP A 1 73 ? 4.902 -6.928 -0.691 1.00 89.25 73 ASP A CA 1
ATOM 590 C C . ASP A 1 73 ? 4.600 -5.507 -1.177 1.00 89.25 73 ASP A C 1
ATOM 592 O O . ASP A 1 73 ? 5.458 -4.840 -1.753 1.00 89.25 73 ASP A O 1
ATOM 596 N N . TRP A 1 74 ? 3.401 -5.007 -0.859 1.00 90.06 74 TRP A N 1
ATOM 597 C CA . TRP A 1 74 ? 2.993 -3.644 -1.177 1.00 90.06 74 TRP A CA 1
ATOM 598 C C . TRP A 1 74 ? 3.932 -2.598 -0.561 1.00 90.06 74 TRP A C 1
ATOM 600 O O . TRP A 1 74 ? 4.349 -1.673 -1.253 1.00 90.06 74 TRP A O 1
ATOM 610 N N . PHE A 1 75 ? 4.300 -2.733 0.719 1.00 89.75 75 PHE A N 1
ATOM 611 C CA . PHE A 1 75 ? 5.159 -1.746 1.381 1.00 89.75 75 PHE A CA 1
ATOM 612 C C . PHE A 1 75 ? 6.601 -1.799 0.864 1.00 89.75 75 PHE A C 1
ATOM 614 O O . PHE A 1 75 ? 7.234 -0.756 0.697 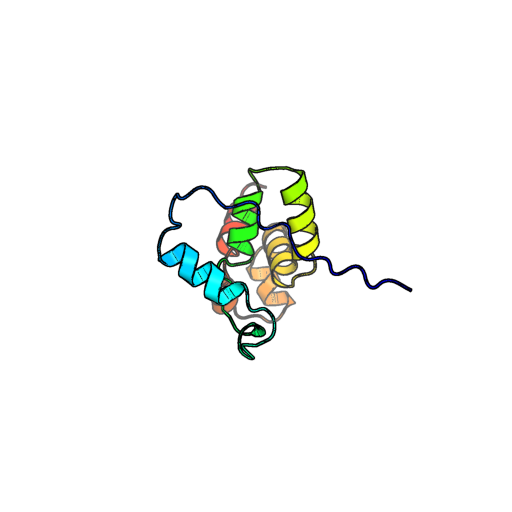1.00 89.75 75 PHE A O 1
ATOM 621 N N . GLN A 1 76 ? 7.106 -2.997 0.560 1.00 89.69 76 GLN A N 1
ATOM 622 C CA . GLN A 1 76 ? 8.425 -3.174 -0.055 1.00 89.69 76 GLN A CA 1
ATOM 623 C C . GLN A 1 76 ? 8.474 -2.564 -1.461 1.00 89.69 76 GLN A C 1
ATOM 625 O O . GLN A 1 76 ? 9.395 -1.808 -1.770 1.00 89.69 76 GLN A O 1
ATOM 630 N N . MET A 1 77 ? 7.449 -2.814 -2.281 1.00 91.06 77 MET A N 1
ATOM 631 C CA . MET A 1 77 ? 7.279 -2.166 -3.583 1.00 91.06 77 MET A CA 1
ATOM 632 C C . MET A 1 77 ? 7.211 -0.643 -3.434 1.00 91.06 77 MET A C 1
ATOM 634 O O . MET A 1 77 ? 7.960 0.064 -4.100 1.00 91.06 77 MET A O 1
ATOM 638 N N . TYR A 1 78 ? 6.359 -0.134 -2.540 1.00 89.62 78 TYR A N 1
ATOM 639 C CA . TYR A 1 78 ? 6.197 1.300 -2.297 1.00 89.62 78 TYR A CA 1
ATOM 640 C C . TYR A 1 78 ? 7.532 1.969 -1.942 1.00 89.62 78 TYR A C 1
ATOM 642 O O . TYR A 1 78 ? 7.878 2.999 -2.518 1.00 89.62 78 TYR A O 1
ATOM 650 N N . LEU A 1 79 ? 8.318 1.375 -1.035 1.00 89.06 79 LEU A N 1
ATOM 651 C CA . LEU A 1 79 ? 9.648 1.882 -0.688 1.00 89.06 79 LEU A CA 1
ATOM 652 C C . LEU A 1 79 ? 10.623 1.813 -1.865 1.00 89.06 79 LEU A C 1
ATOM 654 O O . LEU A 1 79 ? 11.380 2.759 -2.082 1.00 89.06 79 LEU A O 1
ATOM 658 N N . TYR A 1 80 ? 10.609 0.721 -2.627 1.00 89.81 80 TYR A N 1
ATOM 659 C CA . TYR A 1 80 ? 11.486 0.573 -3.782 1.00 89.81 80 TYR A CA 1
ATOM 660 C C . TYR A 1 80 ? 11.192 1.637 -4.839 1.00 89.81 80 TYR A C 1
ATOM 662 O O . TYR A 1 80 ? 12.116 2.319 -5.284 1.00 89.81 80 TYR A O 1
ATOM 670 N N . VAL A 1 81 ? 9.918 1.804 -5.205 1.00 90.00 81 VAL A N 1
ATOM 671 C CA . VAL A 1 81 ? 9.458 2.817 -6.164 1.00 90.00 81 VAL A CA 1
ATOM 672 C C . VAL A 1 81 ? 9.801 4.212 -5.658 1.00 90.00 81 VAL A C 1
ATOM 674 O O . VAL A 1 81 ? 10.337 5.014 -6.415 1.00 90.00 81 VAL A O 1
ATOM 677 N N . LYS A 1 82 ? 9.591 4.481 -4.365 1.00 86.81 82 LYS A N 1
ATOM 678 C CA . LYS A 1 82 ? 9.946 5.762 -3.749 1.00 86.81 82 LYS A CA 1
ATOM 679 C C . LYS A 1 82 ? 11.443 6.078 -3.831 1.00 86.81 82 LYS A C 1
ATOM 681 O O . LYS A 1 82 ? 11.793 7.246 -3.856 1.00 86.81 82 LYS A O 1
ATOM 686 N N . HIS A 1 83 ? 12.333 5.086 -3.814 1.00 86.06 83 HIS A N 1
ATOM 687 C CA . HIS A 1 83 ? 13.783 5.327 -3.837 1.00 86.06 83 HIS A CA 1
ATOM 688 C C . HIS A 1 83 ? 14.409 5.249 -5.231 1.00 86.06 83 HIS A C 1
ATOM 690 O O . HIS A 1 83 ? 15.412 5.911 -5.487 1.00 86.06 83 HIS A O 1
ATOM 696 N N . ASN A 1 84 ? 13.852 4.430 -6.121 1.00 87.69 84 ASN A N 1
ATOM 697 C CA . ASN A 1 84 ? 14.468 4.097 -7.406 1.00 87.69 84 ASN A CA 1
ATOM 698 C C . ASN A 1 84 ? 13.624 4.517 -8.616 1.00 87.69 84 ASN A C 1
ATOM 700 O O . ASN A 1 84 ? 14.127 4.468 -9.739 1.00 87.69 84 ASN A O 1
ATOM 704 N N . GLY A 1 85 ? 12.373 4.919 -8.395 1.00 89.88 85 GLY A N 1
ATOM 705 C CA . GLY A 1 85 ? 11.387 5.176 -9.437 1.00 89.88 85 GLY A CA 1
ATOM 706 C C . GLY A 1 85 ? 10.639 3.915 -9.883 1.00 89.88 85 GLY A C 1
ATOM 707 O O . GLY A 1 85 ? 11.095 2.781 -9.705 1.00 89.88 85 GLY A O 1
ATOM 708 N N . LEU A 1 86 ? 9.467 4.126 -10.487 1.00 89.38 86 LEU A N 1
ATOM 709 C CA . LEU A 1 86 ? 8.581 3.056 -10.956 1.00 89.38 86 LEU A CA 1
ATOM 710 C C . LEU A 1 86 ? 9.165 2.286 -12.149 1.00 89.38 86 LEU A C 1
ATOM 712 O O . LEU A 1 86 ? 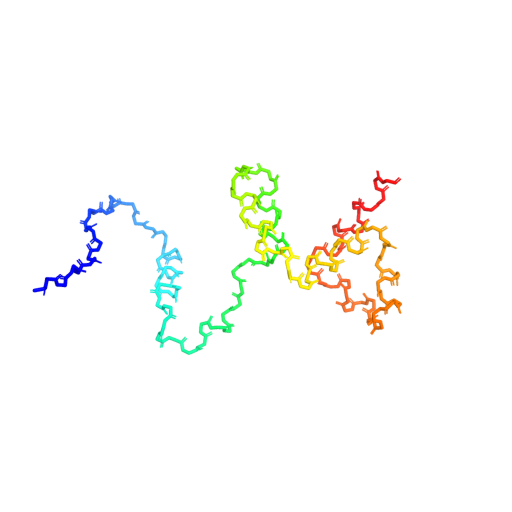9.055 1.064 -12.206 1.00 89.38 86 LEU A O 1
ATOM 716 N N . GLU A 1 87 ? 9.837 2.975 -13.073 1.00 88.75 87 GLU A N 1
ATOM 717 C CA . GLU A 1 87 ? 10.422 2.351 -14.268 1.00 88.75 87 GLU A CA 1
ATOM 718 C C . GLU A 1 87 ? 11.453 1.276 -13.908 1.00 88.75 87 GLU A C 1
ATOM 720 O O . GLU A 1 87 ? 11.403 0.164 -14.431 1.00 88.75 87 GLU A O 1
ATOM 725 N N . LYS A 1 88 ? 12.349 1.574 -12.955 1.00 88.81 88 LYS A N 1
ATOM 726 C CA . LYS A 1 88 ? 13.352 0.608 -12.486 1.00 88.81 88 LYS A CA 1
ATOM 727 C C . LYS A 1 88 ? 12.710 -0.582 -11.788 1.00 88.81 88 LYS A C 1
ATOM 729 O O . LYS A 1 88 ? 13.178 -1.702 -11.960 1.00 88.81 88 LYS A O 1
ATOM 734 N N . TYR A 1 89 ? 11.640 -0.358 -11.025 1.00 90.44 89 TYR A N 1
ATOM 735 C CA . TYR A 1 89 ? 10.892 -1.452 -10.408 1.00 90.44 89 TYR A CA 1
ATOM 736 C C . TYR A 1 89 ? 10.318 -2.393 -11.476 1.00 90.44 89 TYR A C 1
ATOM 738 O O . TYR A 1 89 ? 10.542 -3.600 -11.414 1.00 90.44 89 TYR A O 1
ATOM 746 N N . CYS A 1 90 ? 9.662 -1.842 -12.498 1.00 91.06 90 CYS A N 1
ATOM 747 C CA . CYS A 1 90 ? 9.072 -2.631 -13.579 1.00 91.06 90 CYS A CA 1
ATOM 748 C C . CYS A 1 90 ? 10.130 -3.433 -14.352 1.00 91.06 90 CYS A C 1
ATOM 750 O O . CYS A 1 90 ? 9.922 -4.609 -14.631 1.00 91.06 90 CYS A O 1
ATOM 752 N N . GLN A 1 91 ? 11.299 -2.836 -14.611 1.00 91.00 91 GLN A N 1
ATOM 753 C CA . GLN A 1 91 ? 12.419 -3.510 -15.277 1.00 91.00 91 GLN A CA 1
ATOM 754 C C . GLN A 1 91 ? 13.032 -4.641 -14.439 1.00 91.00 91 GLN A C 1
ATOM 756 O O . GLN A 1 91 ? 13.342 -5.702 -14.971 1.00 91.00 91 GLN A O 1
ATOM 761 N N . VAL A 1 92 ? 13.239 -4.424 -13.136 1.00 92.75 92 VAL A N 1
ATOM 762 C CA . VAL A 1 92 ? 13.912 -5.398 -12.257 1.00 92.75 92 VAL A CA 1
ATOM 763 C C . VAL A 1 92 ? 13.013 -6.586 -11.929 1.00 92.75 92 VAL A C 1
ATOM 765 O O . VAL A 1 92 ? 13.500 -7.711 -11.828 1.00 92.75 92 VAL A O 1
ATOM 768 N N . PHE A 1 93 ? 11.717 -6.343 -11.748 1.00 90.44 93 PHE A N 1
ATOM 769 C CA . PHE A 1 93 ? 10.756 -7.366 -11.336 1.00 90.44 93 PHE A CA 1
ATOM 770 C C . PHE A 1 93 ? 9.918 -7.924 -12.493 1.00 90.44 93 PHE A C 1
ATOM 772 O O . PHE A 1 93 ? 9.000 -8.701 -12.229 1.00 90.44 93 PHE A O 1
ATOM 779 N N . ASP A 1 94 ? 10.237 -7.539 -13.736 1.00 92.06 94 ASP A N 1
ATOM 780 C CA . ASP A 1 94 ? 9.528 -7.929 -14.962 1.00 92.06 94 ASP A CA 1
ATOM 781 C C . ASP A 1 94 ? 8.008 -7.729 -14.824 1.00 92.06 94 ASP A C 1
ATOM 783 O O . ASP A 1 94 ? 7.199 -8.657 -14.918 1.00 92.06 94 ASP A O 1
ATOM 787 N N . LYS A 1 95 ? 7.624 -6.499 -14.464 1.00 89.56 95 LYS A N 1
ATOM 788 C CA . LYS A 1 95 ? 6.230 -6.093 -14.242 1.00 89.56 95 LYS A CA 1
ATOM 789 C C . LYS A 1 95 ? 5.769 -5.134 -15.323 1.00 89.56 95 LYS A C 1
ATOM 791 O O . LYS A 1 95 ? 6.535 -4.279 -15.765 1.00 89.56 95 LYS A O 1
ATOM 796 N N . ASP A 1 96 ? 4.496 -5.244 -15.695 1.00 91.62 96 ASP A N 1
ATOM 797 C 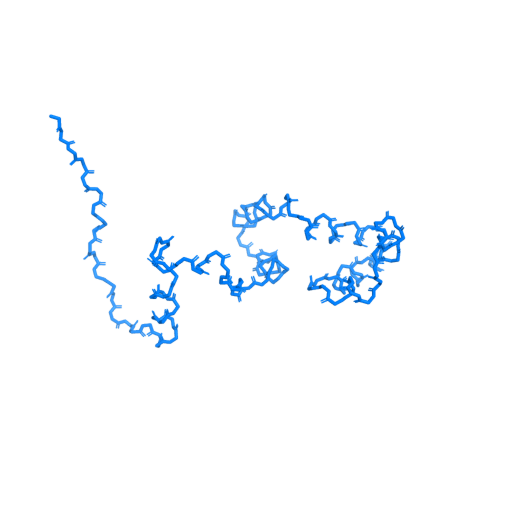CA . ASP A 1 96 ? 3.872 -4.257 -16.563 1.00 91.62 96 ASP A CA 1
ATOM 798 C C . ASP A 1 96 ? 3.758 -2.910 -15.839 1.00 91.62 96 ASP A C 1
ATOM 800 O O . ASP A 1 96 ? 3.399 -2.830 -14.657 1.00 91.62 96 ASP A O 1
ATOM 804 N N . TYR A 1 97 ? 4.108 -1.847 -16.558 1.00 89.00 97 TYR A N 1
ATOM 805 C CA . TYR A 1 97 ? 4.132 -0.501 -16.008 1.00 89.00 97 TYR A CA 1
ATOM 806 C C . TYR A 1 97 ? 2.729 -0.007 -15.652 1.00 89.00 97 TYR A C 1
ATOM 808 O O . TYR A 1 97 ? 2.549 0.574 -14.583 1.00 89.00 97 TYR A O 1
ATOM 816 N N . TYR A 1 98 ? 1.743 -0.241 -16.521 1.00 88.69 98 TYR A N 1
ATOM 817 C CA . TYR A 1 98 ? 0.377 0.235 -16.326 1.00 88.69 98 TYR A CA 1
ATOM 818 C C . TYR A 1 98 ? -0.303 -0.521 -15.188 1.00 88.69 98 TYR A C 1
ATOM 820 O O . TYR A 1 98 ? -0.858 0.118 -14.294 1.00 88.69 98 TYR A O 1
ATOM 828 N N . ASP A 1 99 ? -0.152 -1.846 -15.142 1.00 87.44 99 ASP A N 1
ATOM 829 C CA . ASP A 1 99 ? -0.689 -2.663 -14.047 1.00 87.44 99 ASP A CA 1
ATOM 830 C C . ASP A 1 99 ? -0.103 -2.246 -12.689 1.00 87.44 99 ASP A C 1
ATOM 832 O O . ASP A 1 99 ? -0.807 -2.190 -11.680 1.00 87.44 99 ASP A O 1
ATOM 836 N N . THR A 1 100 ? 1.196 -1.928 -12.649 1.00 86.06 100 THR A N 1
ATOM 837 C CA . THR A 1 100 ? 1.860 -1.486 -11.412 1.00 86.06 100 THR A CA 1
ATOM 838 C C . THR A 1 100 ? 1.459 -0.059 -11.038 1.00 86.06 100 THR A C 1
ATOM 840 O O . THR A 1 100 ? 1.319 0.252 -9.856 1.00 86.06 100 THR A O 1
ATOM 843 N N . TYR A 1 101 ? 1.248 0.812 -12.026 1.00 86.94 101 TYR A N 1
ATOM 844 C CA . TYR A 1 101 ? 0.812 2.193 -11.819 1.00 86.94 101 TYR A CA 1
ATOM 845 C C . TYR A 1 101 ? -0.601 2.283 -11.225 1.00 86.94 101 TYR A C 1
ATOM 847 O O . TYR A 1 101 ? -0.868 3.173 -10.417 1.00 86.94 101 TYR A O 1
ATOM 855 N N . GLU A 1 102 ? -1.492 1.351 -11.573 1.00 86.94 102 GLU A N 1
ATOM 856 C CA . GLU A 1 102 ? -2.850 1.279 -11.016 1.00 86.94 102 GLU A CA 1
ATOM 857 C C . GLU A 1 102 ? -2.891 0.852 -9.538 1.00 86.94 102 GLU A C 1
ATOM 859 O O . GLU A 1 102 ? -3.925 0.996 -8.881 1.00 86.94 102 GLU A O 1
ATOM 864 N N . ILE A 1 103 ? -1.783 0.353 -8.977 1.00 86.88 103 ILE A N 1
ATOM 865 C CA . ILE A 1 103 ? -1.738 -0.045 -7.570 1.00 86.88 103 ILE A CA 1
ATOM 866 C C . ILE A 1 103 ? -1.813 1.192 -6.663 1.00 86.88 103 ILE A C 1
ATOM 868 O O . ILE A 1 103 ? -1.012 2.126 -6.749 1.00 86.88 103 ILE A O 1
ATOM 872 N N . ASP A 1 104 ? -2.746 1.143 -5.710 1.00 86.69 104 ASP A N 1
ATOM 873 C CA . ASP A 1 104 ? -2.948 2.165 -4.682 1.00 86.69 104 ASP A CA 1
ATOM 874 C C . ASP A 1 104 ? -1.626 2.629 -4.041 1.00 86.69 104 ASP A C 1
ATOM 876 O O . ASP A 1 104 ? -0.882 1.839 -3.455 1.00 86.69 104 ASP A O 1
ATOM 880 N N . GLY A 1 105 ? -1.364 3.936 -4.095 1.00 83.50 105 GLY A N 1
ATOM 881 C CA . GLY A 1 105 ? -0.209 4.580 -3.464 1.00 83.50 105 GLY A CA 1
ATOM 882 C C . GLY A 1 105 ? 1.087 4.593 -4.278 1.00 83.50 105 GLY A C 1
ATOM 883 O O . GLY A 1 105 ? 2.049 5.217 -3.831 1.00 83.50 105 GLY A O 1
ATOM 884 N N . VAL A 1 106 ? 1.134 3.972 -5.462 1.00 86.69 106 VAL A N 1
ATOM 885 C CA . VAL A 1 106 ? 2.309 4.037 -6.356 1.00 86.69 106 VAL A CA 1
ATOM 886 C C . VAL A 1 106 ? 2.512 5.448 -6.909 1.00 86.69 106 VAL A C 1
ATOM 888 O O . VAL A 1 106 ? 3.627 5.964 -6.869 1.00 86.69 106 VAL A O 1
ATOM 891 N N . TYR A 1 107 ? 1.436 6.120 -7.323 1.00 85.56 107 TYR A N 1
ATOM 892 C CA . TYR A 1 107 ? 1.491 7.519 -7.757 1.00 85.56 107 TYR A CA 1
ATOM 893 C C . TYR A 1 107 ? 2.034 8.455 -6.659 1.00 85.56 107 TYR A C 1
ATOM 895 O O . TYR A 1 107 ? 2.931 9.260 -6.902 1.00 85.56 107 TYR A O 1
ATOM 903 N N . ASP A 1 108 ? 1.565 8.296 -5.417 1.00 85.56 108 ASP A N 1
ATOM 904 C CA . ASP A 1 108 ? 2.087 9.040 -4.264 1.00 85.56 108 ASP A CA 1
ATOM 905 C C . ASP A 1 108 ? 3.573 8.760 -3.999 1.00 85.56 108 ASP A C 1
ATOM 907 O O . ASP A 1 108 ? 4.313 9.670 -3.614 1.00 85.56 108 ASP A O 1
ATOM 911 N N . ALA A 1 109 ? 4.020 7.515 -4.190 1.00 84.19 109 ALA A N 1
ATOM 912 C CA . ALA A 1 109 ? 5.428 7.150 -4.055 1.00 84.19 109 ALA A CA 1
ATOM 913 C C . ALA A 1 109 ? 6.301 7.872 -5.093 1.00 84.19 109 ALA A C 1
ATOM 915 O O . ALA A 1 109 ? 7.410 8.283 -4.758 1.00 84.19 109 ALA A O 1
ATOM 916 N N . MET A 1 110 ? 5.787 8.051 -6.315 1.00 82.44 110 MET A N 1
ATOM 917 C CA . MET A 1 110 ? 6.464 8.767 -7.400 1.00 82.44 110 MET A CA 1
ATOM 918 C C . MET A 1 110 ? 6.518 10.278 -7.161 1.00 82.44 110 MET A C 1
ATOM 920 O O . MET A 1 110 ? 7.579 10.867 -7.317 1.00 82.44 110 MET A O 1
ATOM 924 N N . ILE A 1 111 ? 5.426 10.911 -6.720 1.00 79.12 111 ILE A N 1
ATOM 925 C CA . ILE A 1 111 ? 5.447 12.356 -6.416 1.00 79.12 111 ILE A CA 1
ATOM 926 C C . ILE A 1 111 ? 6.470 12.656 -5.318 1.00 79.12 111 ILE A C 1
ATOM 928 O O . ILE A 1 111 ? 7.264 13.580 -5.431 1.00 79.12 111 ILE A O 1
ATOM 932 N N . ARG A 1 112 ? 6.492 11.847 -4.253 1.00 66.12 112 ARG A N 1
ATOM 933 C CA . ARG A 1 112 ? 7.429 12.049 -3.135 1.00 66.12 112 ARG A CA 1
ATOM 934 C C . ARG A 1 112 ? 8.870 11.639 -3.450 1.00 66.12 112 ARG A C 1
ATOM 936 O O . ARG A 1 112 ? 9.728 11.807 -2.584 1.00 66.12 112 ARG A O 1
ATOM 943 N N . TYR A 1 113 ? 9.122 11.046 -4.617 1.00 54.53 113 TYR A N 1
ATOM 944 C CA . TYR A 1 113 ? 10.470 10.795 -5.125 1.00 54.53 113 TYR A CA 1
ATOM 945 C C . TYR A 1 113 ? 11.092 12.075 -5.696 1.00 54.53 113 TYR A C 1
ATOM 947 O O . TYR A 1 113 ? 12.278 12.290 -5.494 1.00 54.53 113 TYR A O 1
ATOM 955 N N . GLU A 1 114 ? 10.298 12.953 -6.320 1.00 51.75 114 GLU A N 1
ATOM 956 C CA . GLU A 1 114 ? 10.781 14.208 -6.927 1.00 51.75 114 GLU A CA 1
ATOM 957 C C . GLU A 1 1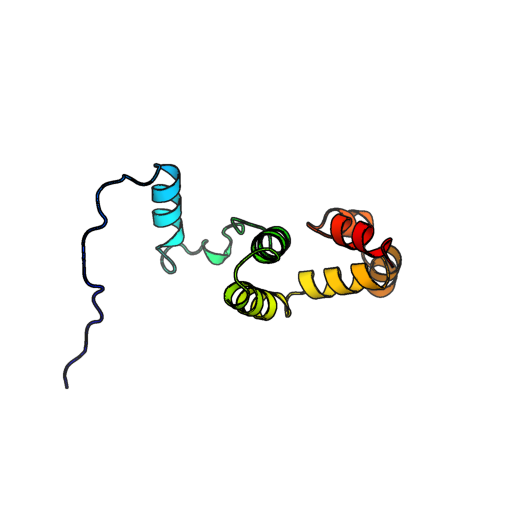14 ? 11.183 15.289 -5.903 1.00 51.75 114 GLU A C 1
ATOM 959 O O . GLU A 1 114 ? 11.797 16.288 -6.268 1.00 51.75 114 GLU A O 1
ATOM 964 N N . ASP A 1 115 ? 10.874 15.084 -4.619 1.00 50.31 115 ASP A N 1
ATOM 965 C CA . ASP A 1 115 ? 11.242 15.991 -3.521 1.00 50.31 115 ASP A CA 1
ATOM 966 C C . ASP A 1 115 ? 12.708 15.829 -3.035 1.00 50.31 115 ASP A C 1
ATOM 968 O O . ASP A 1 115 ? 13.118 16.526 -2.100 1.00 50.31 115 ASP A O 1
ATOM 972 N N . TYR A 1 116 ? 13.499 14.919 -3.625 1.00 44.28 116 TYR A N 1
ATOM 973 C CA . TYR A 1 116 ? 14.902 14.632 -3.270 1.00 44.28 116 TYR A CA 1
ATOM 974 C C . TYR A 1 116 ? 15.833 14.661 -4.484 1.00 44.28 116 TYR A C 1
ATOM 976 O O . TYR A 1 116 ? 17.001 15.076 -4.288 1.00 44.28 116 TYR A O 1
#

Radius of gyration: 20.3 Å; chains: 1; bounding box: 43×43×56 Å